Protein AF-A0A2J6PEF0-F1 (afdb_monomer_lite)

Secondary structure (DSSP, 8-state):
---EEE-SS-EEEHHHHHHHHHHHHHTT-HHHHHHHHHHHHHHHHHGGGS--TTS----HHHHHHHHTT---SSGGGHHHHHHHHTT--GGGGGSSSS-HHHHHHHHHHHTT---GGGGG--S-B--STT-TTSBS--TTGGGGSPPGGGG--

pLDDT: mean 78.36, std 13.94, range [33.34, 95.25]

Sequence (153 aa):
MRLWLQFQDRPVDLAEVFEEFRAVYQSRNISHMELVFNMSAILRSLRLFEKDPHVTAITLQKVVRALQYRGVSVASDEPICLVNLFDMDAKILNEQDGSPMSRFWRALCGIRLVPRTILFFKGPKLEDDGFRWAPATLLGAGHLLPDYQSRRS

Radius of gyration: 18.09 Å; chains: 1; bounding box: 44×34×49 Å

Structure (mmCIF, N/CA/C/O backbone):
data_AF-A0A2J6PEF0-F1
#
_entry.id   AF-A0A2J6PEF0-F1
#
loop_
_atom_site.group_PDB
_atom_site.id
_atom_site.type_symbol
_atom_site.label_atom_id
_atom_site.label_alt_id
_atom_site.label_comp_id
_atom_site.label_asym_id
_atom_site.label_entity_id
_atom_site.label_seq_id
_atom_site.pdbx_PDB_ins_code
_atom_site.Cartn_x
_atom_site.Cartn_y
_atom_site.Cartn_z
_atom_site.occupancy
_atom_site.B_iso_or_equiv
_atom_site.auth_seq_id
_atom_site.auth_comp_id
_atom_site.auth_asym_id
_atom_site.auth_atom_id
_atom_site.pdbx_PDB_model_num
ATOM 1 N N . MET A 1 1 ? -3.368 -1.974 -23.053 1.00 55.47 1 MET A N 1
ATOM 2 C CA . MET A 1 1 ? -3.284 -0.495 -23.009 1.00 55.47 1 MET A CA 1
ATOM 3 C C . MET A 1 1 ? -1.904 -0.080 -23.518 1.00 55.47 1 MET A C 1
ATOM 5 O O . MET A 1 1 ? -0.935 -0.710 -23.119 1.00 55.47 1 MET A O 1
ATOM 9 N N . ARG A 1 2 ? -1.779 0.911 -24.418 1.00 69.00 2 ARG A N 1
ATOM 10 C CA . ARG A 1 2 ? -0.458 1.434 -24.837 1.00 69.00 2 ARG A CA 1
ATOM 11 C C . ARG A 1 2 ? -0.031 2.555 -23.893 1.00 69.00 2 ARG A C 1
ATOM 13 O O . ARG A 1 2 ? -0.813 3.476 -23.671 1.00 69.00 2 ARG A O 1
ATOM 20 N N . LEU A 1 3 ? 1.171 2.455 -23.330 1.00 73.06 3 LEU A N 1
ATOM 21 C CA . LEU A 1 3 ? 1.727 3.437 -22.398 1.00 73.06 3 LEU A CA 1
ATOM 22 C C . LEU A 1 3 ? 2.928 4.107 -23.064 1.00 73.06 3 LEU A C 1
ATOM 24 O O . LEU A 1 3 ? 3.892 3.429 -23.403 1.00 73.06 3 LEU A O 1
ATOM 28 N N . TRP A 1 4 ? 2.857 5.423 -23.239 1.00 82.38 4 TRP A N 1
ATOM 29 C CA . TRP A 1 4 ? 3.890 6.214 -23.903 1.00 82.38 4 TRP A CA 1
ATOM 30 C C . TRP A 1 4 ? 4.669 7.033 -22.876 1.00 82.38 4 TRP A C 1
ATOM 32 O O . TRP A 1 4 ? 4.072 7.655 -21.997 1.00 82.38 4 TRP A O 1
ATOM 42 N N . LEU A 1 5 ? 5.995 7.040 -22.993 1.00 80.44 5 LEU A N 1
ATOM 43 C CA . LEU A 1 5 ? 6.881 7.910 -22.226 1.00 80.44 5 LEU A CA 1
ATOM 44 C C . LEU A 1 5 ? 7.359 9.050 -23.124 1.00 80.44 5 LEU A C 1
ATOM 46 O O . LEU A 1 5 ? 7.918 8.800 -24.189 1.00 80.44 5 LEU A O 1
ATOM 50 N N . GLN A 1 6 ? 7.138 10.294 -22.701 1.00 87.88 6 GLN A N 1
ATOM 51 C CA . GLN A 1 6 ? 7.593 11.466 -23.443 1.00 87.88 6 GLN A CA 1
ATOM 52 C C . GLN A 1 6 ? 9.039 11.801 -23.068 1.00 87.88 6 GLN A C 1
ATOM 54 O O . GLN A 1 6 ? 9.306 12.211 -21.938 1.00 87.88 6 GLN A O 1
ATOM 59 N N . PHE A 1 7 ? 9.948 11.677 -24.032 1.00 85.69 7 PHE A N 1
ATOM 60 C CA . PHE A 1 7 ? 11.308 12.208 -23.945 1.00 85.69 7 PHE A CA 1
ATOM 61 C C . PHE A 1 7 ? 11.419 13.522 -24.739 1.00 85.69 7 PHE A C 1
ATOM 63 O O . PHE A 1 7 ? 10.474 13.924 -25.425 1.00 85.69 7 PHE A O 1
ATOM 70 N N . GLN A 1 8 ? 12.542 14.236 -24.608 1.00 83.62 8 GLN A N 1
ATOM 71 C CA . GLN A 1 8 ? 12.755 15.505 -25.328 1.00 83.62 8 GLN A CA 1
ATOM 72 C C . GLN A 1 8 ? 12.779 15.322 -26.852 1.00 83.62 8 GLN A C 1
ATOM 74 O O . GLN A 1 8 ? 12.386 16.224 -27.582 1.00 83.62 8 GLN A O 1
ATOM 79 N N . ASP A 1 9 ? 13.238 14.165 -27.318 1.00 91.81 9 ASP A N 1
ATOM 80 C CA . ASP A 1 9 ? 13.400 13.807 -28.722 1.00 91.81 9 ASP A CA 1
ATOM 81 C C . ASP A 1 9 ? 12.144 13.148 -29.305 1.00 91.81 9 ASP A C 1
ATOM 83 O O . ASP A 1 9 ? 11.677 13.555 -30.370 1.00 91.81 9 ASP A O 1
ATOM 87 N N . ARG A 1 10 ? 11.568 12.149 -28.620 1.00 89.12 10 ARG A N 1
ATOM 88 C CA . ARG A 1 10 ? 10.357 11.466 -29.094 1.00 89.12 10 ARG A CA 1
ATOM 89 C C . ARG A 1 10 ? 9.515 10.845 -27.974 1.00 89.12 10 ARG A C 1
ATOM 91 O O . ARG A 1 10 ? 10.045 10.464 -26.930 1.00 89.12 10 ARG A O 1
ATOM 98 N N . PRO A 1 11 ? 8.198 10.677 -28.188 1.00 88.38 11 PRO A N 1
ATOM 99 C CA . PRO A 1 11 ? 7.424 9.724 -27.410 1.00 88.38 11 PRO A CA 1
ATOM 100 C C . PRO A 1 11 ? 7.880 8.300 -27.749 1.00 88.38 11 PRO A C 1
ATOM 102 O O . PRO A 1 11 ? 8.017 7.937 -28.918 1.00 88.38 11 PRO A O 1
ATOM 105 N N . VAL A 1 12 ? 8.098 7.490 -26.720 1.00 86.62 12 VAL A N 1
ATOM 106 C CA . VAL A 1 12 ? 8.520 6.092 -26.843 1.00 86.62 12 VAL A CA 1
ATOM 107 C C . VAL A 1 12 ? 7.428 5.193 -26.272 1.00 86.62 12 VAL A C 1
ATOM 109 O O . VAL A 1 12 ? 6.968 5.420 -25.148 1.00 86.62 12 VAL A O 1
ATOM 112 N N . ASP A 1 13 ? 7.001 4.177 -27.031 1.00 84.94 13 ASP A N 1
ATOM 113 C CA . ASP A 1 13 ? 6.082 3.159 -26.513 1.00 84.94 13 ASP A CA 1
ATOM 114 C C . ASP A 1 13 ? 6.847 2.263 -25.538 1.00 84.94 13 ASP A C 1
ATOM 116 O O . ASP A 1 13 ? 7.883 1.678 -25.853 1.00 84.94 13 ASP A O 1
ATOM 120 N N . LEU A 1 14 ? 6.316 2.117 -24.333 1.00 75.62 14 LEU A N 1
ATOM 121 C CA . LEU A 1 14 ? 6.913 1.278 -23.308 1.00 75.62 14 LEU A CA 1
ATOM 122 C C . LEU A 1 14 ? 6.986 -0.202 -23.714 1.00 75.62 14 LEU A C 1
ATOM 124 O O . LEU A 1 14 ? 7.799 -0.949 -23.172 1.00 75.62 14 LEU A O 1
ATOM 128 N N . ALA A 1 15 ? 6.126 -0.644 -24.637 1.00 75.81 15 ALA A N 1
ATOM 129 C CA . ALA A 1 15 ? 6.197 -1.983 -25.211 1.00 75.81 15 ALA A CA 1
ATOM 130 C C . ALA A 1 15 ? 7.425 -2.172 -26.122 1.00 75.81 15 ALA A C 1
ATOM 132 O O . ALA A 1 15 ? 8.034 -3.237 -26.071 1.00 75.81 15 ALA A O 1
ATOM 133 N N . GLU A 1 16 ? 7.820 -1.147 -26.887 1.00 78.25 16 GLU A N 1
ATOM 134 C CA . GLU A 1 16 ? 9.019 -1.155 -27.749 1.00 78.25 16 GLU A CA 1
ATOM 135 C C . GLU A 1 16 ? 10.278 -1.325 -26.895 1.00 78.25 16 GLU A C 1
ATOM 137 O O . GLU A 1 16 ? 11.074 -2.237 -27.115 1.00 78.25 16 GLU A O 1
ATOM 142 N N . VAL A 1 17 ? 10.363 -0.541 -25.817 1.00 75.06 17 VAL A N 1
ATOM 143 C CA . VAL A 1 17 ? 11.428 -0.650 -24.812 1.00 75.06 17 VAL A CA 1
ATOM 144 C C . VAL A 1 17 ? 11.501 -2.077 -24.258 1.00 75.06 17 VAL A C 1
ATOM 146 O O . VAL A 1 17 ? 12.582 -2.640 -24.127 1.00 75.06 17 VAL A O 1
ATOM 149 N N . PHE A 1 18 ? 10.366 -2.714 -23.960 1.00 70.12 18 PHE A N 1
ATOM 150 C CA . PHE A 1 18 ? 10.362 -4.055 -23.370 1.00 70.12 18 PHE A CA 1
ATOM 151 C C . PHE A 1 18 ? 10.946 -5.141 -24.285 1.00 70.12 18 PHE A C 1
ATOM 153 O O . PHE A 1 18 ? 11.647 -6.030 -23.795 1.00 70.12 18 PHE A O 1
ATOM 160 N N . GLU A 1 19 ? 10.688 -5.081 -25.592 1.00 73.56 19 GLU A N 1
ATOM 161 C CA . GLU A 1 19 ? 11.259 -6.053 -26.531 1.00 73.56 19 GLU A CA 1
ATOM 162 C C . GLU A 1 19 ? 12.779 -5.893 -26.663 1.00 73.56 19 GLU A C 1
ATOM 164 O O . GLU A 1 19 ? 13.508 -6.889 -26.655 1.00 73.56 19 GLU A O 1
ATOM 169 N N . GLU A 1 20 ? 13.281 -4.657 -26.641 1.00 72.69 20 GLU A N 1
ATOM 170 C CA . GLU A 1 20 ? 14.723 -4.391 -26.589 1.00 72.69 20 GLU A CA 1
ATOM 171 C C . GLU A 1 20 ? 15.345 -4.884 -25.271 1.00 72.69 20 GLU A C 1
ATOM 173 O O . GLU A 1 20 ? 16.379 -5.559 -25.264 1.00 72.69 20 GLU A O 1
ATOM 178 N N . PHE A 1 21 ? 14.676 -4.646 -24.138 1.00 69.00 21 PHE A N 1
ATOM 179 C CA . PHE A 1 21 ? 15.111 -5.135 -22.825 1.00 69.00 21 PHE A CA 1
ATOM 180 C C . PHE A 1 21 ? 15.146 -6.671 -22.748 1.00 69.00 21 PHE A C 1
ATOM 182 O O . PHE A 1 21 ? 16.047 -7.237 -22.118 1.00 69.00 21 PHE A O 1
ATOM 189 N N . ARG A 1 22 ? 14.204 -7.370 -23.397 1.00 65.56 22 ARG A N 1
ATOM 190 C CA . ARG A 1 22 ? 14.191 -8.840 -23.469 1.00 65.56 22 ARG A CA 1
ATOM 191 C C . ARG A 1 22 ? 15.411 -9.371 -24.227 1.00 65.56 22 ARG A C 1
ATOM 193 O O . ARG A 1 22 ? 16.008 -10.350 -23.776 1.00 65.56 22 ARG A O 1
ATOM 200 N N . ALA A 1 23 ? 15.811 -8.721 -25.320 1.00 68.94 23 ALA A N 1
ATOM 201 C CA . ALA A 1 23 ? 17.014 -9.087 -26.068 1.00 68.94 23 ALA A CA 1
ATOM 202 C C . ALA A 1 23 ? 18.292 -8.898 -25.225 1.00 68.94 23 ALA A C 1
ATOM 204 O O . ALA A 1 23 ? 19.160 -9.774 -25.195 1.00 68.94 23 ALA A O 1
ATOM 205 N N . VAL A 1 24 ? 18.372 -7.812 -24.445 1.00 66.44 24 VAL A N 1
ATOM 206 C CA . VAL A 1 24 ? 19.487 -7.571 -23.509 1.00 66.44 24 VAL A CA 1
ATOM 207 C C . VAL A 1 24 ? 19.527 -8.623 -22.397 1.00 66.44 24 VAL A C 1
ATOM 209 O O . VAL A 1 24 ? 20.604 -9.133 -22.087 1.00 66.44 24 VAL A O 1
ATOM 212 N N . TYR A 1 25 ? 18.378 -9.023 -21.842 1.00 61.78 25 TYR A N 1
ATOM 213 C CA . TYR A 1 25 ? 18.304 -10.096 -20.839 1.00 61.78 25 TYR A CA 1
ATOM 214 C C . TYR A 1 25 ? 18.835 -11.433 -21.383 1.00 61.78 25 TYR A C 1
ATOM 216 O O . TYR A 1 25 ? 19.533 -12.172 -20.689 1.00 61.78 25 TYR A O 1
ATOM 224 N N . GLN A 1 26 ? 18.560 -11.741 -22.651 1.00 66.69 26 GLN A N 1
ATOM 225 C CA . GLN A 1 26 ? 19.051 -12.960 -23.298 1.00 66.69 26 GLN A CA 1
ATOM 226 C C . GLN A 1 26 ? 20.567 -12.936 -23.557 1.00 66.69 26 GLN A C 1
ATOM 228 O O . GLN A 1 26 ? 21.184 -13.999 -23.606 1.00 66.69 26 GLN A O 1
ATOM 233 N N . SER A 1 27 ? 21.189 -11.753 -23.632 1.00 69.25 27 SER A N 1
ATOM 234 C CA . SER A 1 27 ? 22.634 -11.600 -23.879 1.00 69.25 27 SER A CA 1
ATOM 235 C C . SER A 1 27 ? 23.544 -12.053 -22.722 1.00 69.25 27 SER A C 1
ATOM 237 O O . SER A 1 27 ? 24.758 -12.116 -22.896 1.00 69.25 27 SER A O 1
ATOM 239 N N . ARG A 1 28 ? 22.983 -12.385 -21.542 1.00 60.47 28 ARG A N 1
ATOM 240 C CA . ARG A 1 28 ? 23.707 -12.829 -20.325 1.00 60.47 28 ARG A CA 1
ATOM 241 C C . ARG A 1 28 ? 24.793 -11.870 -19.811 1.00 60.47 28 ARG A C 1
ATOM 243 O O . ARG A 1 28 ? 25.592 -12.254 -18.960 1.00 60.47 28 ARG A O 1
ATOM 250 N N . ASN A 1 29 ? 24.806 -10.618 -20.262 1.00 66.19 29 ASN A N 1
ATOM 251 C CA . ASN A 1 29 ? 25.732 -9.617 -19.750 1.00 66.19 29 ASN A CA 1
ATOM 252 C C . ASN A 1 29 ? 25.297 -9.156 -18.345 1.00 66.19 29 ASN A C 1
ATOM 254 O O . ASN A 1 29 ? 24.286 -8.469 -18.182 1.00 66.19 29 ASN A O 1
ATOM 258 N N . ILE A 1 30 ? 26.061 -9.566 -17.328 1.00 57.75 30 ILE A N 1
ATOM 259 C CA . ILE A 1 30 ? 25.746 -9.392 -15.899 1.00 57.75 30 ILE A CA 1
ATOM 260 C C . ILE A 1 30 ? 25.570 -7.911 -15.534 1.00 57.75 30 ILE A C 1
ATOM 262 O O . ILE A 1 30 ? 24.673 -7.583 -14.761 1.00 57.75 30 ILE A O 1
ATOM 266 N N . SER A 1 31 ? 26.334 -7.008 -16.156 1.00 64.19 31 SER A N 1
ATOM 267 C CA . SER A 1 31 ? 26.291 -5.566 -15.878 1.00 64.19 31 SER A CA 1
ATOM 268 C C . SER A 1 31 ? 24.939 -4.919 -16.201 1.00 64.19 31 SER A C 1
ATOM 270 O O . SER A 1 31 ? 24.571 -3.917 -15.598 1.00 64.19 31 SER A O 1
ATOM 272 N N . HIS A 1 32 ? 24.172 -5.491 -17.134 1.00 64.19 32 HIS A N 1
ATOM 273 C CA . HIS A 1 32 ? 22.850 -4.977 -17.505 1.00 64.19 32 HIS A CA 1
ATOM 274 C C . HIS A 1 32 ? 21.710 -5.671 -16.752 1.00 64.19 32 HIS A C 1
ATOM 276 O O . HIS A 1 32 ? 20.592 -5.157 -16.731 1.00 64.19 32 HIS A O 1
ATOM 282 N N . MET A 1 33 ? 21.973 -6.813 -16.108 1.00 64.25 33 MET A N 1
ATOM 283 C CA . MET A 1 33 ? 20.938 -7.627 -15.466 1.00 64.25 33 MET A CA 1
ATOM 284 C C . MET A 1 33 ? 20.263 -6.917 -14.294 1.00 64.25 33 MET A C 1
ATOM 286 O O . MET A 1 33 ? 19.044 -7.007 -14.163 1.00 64.25 33 MET A O 1
ATOM 290 N N . GLU A 1 34 ? 21.010 -6.177 -13.472 1.00 66.50 34 GLU A N 1
ATOM 291 C CA . GLU A 1 34 ? 20.433 -5.425 -12.348 1.00 66.50 34 GLU A CA 1
ATOM 292 C C . GLU A 1 34 ? 19.499 -4.308 -12.821 1.00 66.50 34 GLU A C 1
ATOM 294 O O . GLU A 1 34 ? 18.396 -4.137 -12.294 1.00 66.50 34 GLU A O 1
ATOM 299 N N . LEU A 1 35 ? 19.912 -3.568 -13.852 1.00 69.81 35 LEU A N 1
ATOM 300 C CA . LEU A 1 35 ? 19.110 -2.490 -14.424 1.00 69.81 35 LEU A CA 1
ATOM 301 C C . LEU A 1 35 ? 17.851 -3.053 -15.090 1.00 69.81 35 LEU A C 1
ATOM 303 O O . LEU A 1 35 ? 16.747 -2.581 -14.817 1.00 69.81 35 LEU A O 1
ATOM 307 N N . VAL A 1 36 ? 17.995 -4.114 -15.889 1.00 69.56 36 VAL A N 1
ATOM 308 C CA . VAL A 1 36 ? 16.874 -4.829 -16.520 1.00 69.56 36 VAL A CA 1
ATOM 309 C C . VAL A 1 36 ? 15.902 -5.355 -15.466 1.00 69.56 36 VAL A C 1
ATOM 311 O O . VAL A 1 36 ? 14.687 -5.212 -15.620 1.00 69.56 36 VAL A O 1
ATOM 314 N N . PHE A 1 37 ? 16.410 -5.933 -14.378 1.00 69.12 37 PHE A N 1
ATOM 315 C CA . PHE A 1 37 ? 15.590 -6.463 -13.294 1.00 69.12 37 PHE A CA 1
ATOM 316 C C . PHE A 1 37 ? 14.786 -5.361 -12.591 1.00 69.12 37 PHE A C 1
ATOM 318 O O . PHE A 1 37 ? 13.567 -5.491 -12.430 1.00 69.12 37 PHE A O 1
ATOM 325 N N . ASN A 1 38 ? 15.441 -4.258 -12.219 1.00 69.94 38 ASN A N 1
ATOM 326 C CA . ASN A 1 38 ? 14.788 -3.126 -11.565 1.00 69.94 38 ASN A CA 1
ATOM 327 C C . ASN A 1 38 ? 13.740 -2.468 -12.466 1.00 69.94 38 ASN A C 1
ATOM 329 O O . ASN A 1 38 ? 12.603 -2.266 -12.030 1.00 69.94 38 ASN A O 1
ATOM 333 N N . MET A 1 39 ? 14.079 -2.229 -13.735 1.00 71.06 39 MET A N 1
ATOM 334 C CA . MET A 1 39 ? 13.147 -1.693 -14.728 1.00 71.06 39 MET A CA 1
ATOM 335 C C . MET A 1 39 ? 11.945 -2.617 -14.917 1.00 71.06 39 MET A C 1
ATOM 337 O O . MET A 1 39 ? 10.805 -2.175 -14.797 1.00 71.06 39 MET A O 1
ATOM 341 N N . SER A 1 40 ? 12.170 -3.920 -15.100 1.00 69.69 40 SER A N 1
ATOM 342 C CA . SER A 1 40 ? 11.090 -4.906 -15.252 1.00 69.69 40 SER A CA 1
ATOM 343 C C . SER A 1 40 ? 10.131 -4.908 -14.063 1.00 69.69 40 SER A C 1
ATOM 345 O O . SER A 1 40 ? 8.918 -5.051 -14.226 1.00 69.69 40 SER A O 1
ATOM 347 N N . ALA A 1 41 ? 10.657 -4.751 -12.851 1.00 68.31 41 ALA A N 1
ATOM 348 C CA . ALA A 1 41 ? 9.846 -4.760 -11.649 1.00 68.31 41 ALA A CA 1
ATOM 349 C C . ALA A 1 41 ? 9.042 -3.463 -11.444 1.00 68.31 41 ALA A C 1
ATOM 351 O O . ALA A 1 41 ? 7.897 -3.544 -10.996 1.00 68.31 41 ALA A O 1
ATOM 352 N N . ILE A 1 42 ? 9.593 -2.299 -11.811 1.00 69.75 42 ILE A N 1
ATOM 353 C CA . ILE A 1 42 ? 8.863 -1.017 -11.836 1.00 69.75 42 ILE A CA 1
ATOM 354 C C . ILE A 1 42 ? 7.773 -1.052 -12.914 1.00 69.75 42 ILE A C 1
ATOM 356 O O . ILE A 1 42 ? 6.625 -0.711 -12.660 1.00 69.75 42 ILE A O 1
ATOM 360 N N . LEU A 1 43 ? 8.085 -1.543 -14.111 1.00 68.94 43 LEU A N 1
ATOM 361 C CA . LEU A 1 43 ? 7.100 -1.681 -15.186 1.00 68.94 43 LEU A CA 1
ATOM 362 C C . LEU A 1 43 ? 5.945 -2.598 -14.779 1.00 68.94 43 LEU A C 1
ATOM 364 O O . LEU A 1 43 ? 4.777 -2.269 -14.985 1.00 68.94 43 LEU A O 1
ATOM 368 N N . ARG A 1 44 ? 6.259 -3.734 -14.145 1.00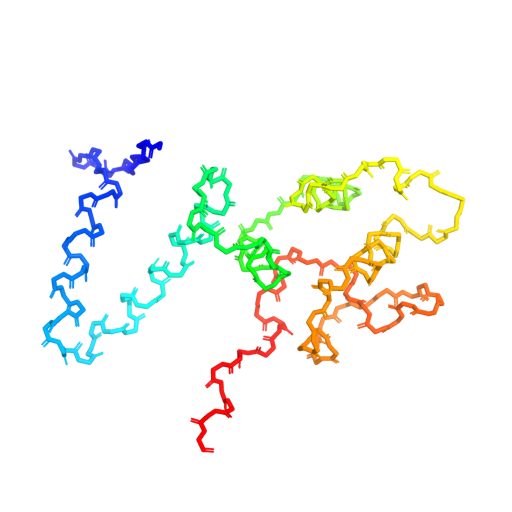 66.25 44 ARG A N 1
ATOM 369 C CA . ARG A 1 44 ? 5.241 -4.646 -13.621 1.00 66.25 44 ARG A CA 1
ATOM 370 C C . ARG A 1 44 ? 4.406 -3.997 -12.517 1.00 66.25 44 ARG A C 1
ATOM 372 O O . ARG A 1 44 ? 3.218 -4.290 -12.453 1.00 66.25 44 ARG A O 1
ATOM 379 N N . SER A 1 45 ? 4.985 -3.132 -11.676 1.00 65.25 45 SER A N 1
ATOM 380 C CA . SER A 1 45 ? 4.219 -2.402 -10.656 1.00 65.25 45 SER A CA 1
ATOM 381 C C . SER A 1 45 ? 3.282 -1.352 -11.272 1.00 65.25 45 SER A C 1
ATOM 383 O O . SER A 1 45 ? 2.161 -1.181 -10.800 1.00 65.25 45 SER A O 1
ATOM 385 N N . LEU A 1 46 ? 3.681 -0.711 -12.375 1.00 65.69 46 LEU A N 1
ATOM 386 C CA . LEU A 1 46 ? 2.826 0.219 -13.125 1.00 65.69 46 LEU A CA 1
ATOM 387 C C . LEU A 1 46 ? 1.665 -0.490 -13.837 1.00 65.69 46 LEU A C 1
ATOM 389 O O . LEU A 1 46 ? 0.573 0.067 -13.933 1.00 65.69 46 LEU A O 1
ATOM 393 N N . ARG A 1 47 ? 1.876 -1.731 -14.293 1.00 66.75 47 ARG A N 1
ATOM 394 C CA . ARG A 1 47 ? 0.854 -2.552 -14.966 1.00 66.75 47 ARG A CA 1
ATOM 395 C C . ARG A 1 47 ? -0.029 -3.374 -14.022 1.00 66.75 47 ARG A C 1
ATOM 397 O O . ARG A 1 47 ? -0.843 -4.153 -14.501 1.00 66.75 47 ARG A O 1
ATOM 404 N N . LEU A 1 48 ? 0.071 -3.195 -12.700 1.00 62.03 48 LEU A N 1
ATOM 405 C CA . LEU A 1 48 ? -0.772 -3.916 -11.726 1.00 62.03 48 LEU A CA 1
ATOM 406 C C . LEU A 1 48 ? -2.278 -3.720 -11.934 1.00 62.03 48 LEU A C 1
ATOM 408 O O . LEU A 1 48 ? -3.061 -4.525 -11.443 1.00 62.03 48 LEU A O 1
ATOM 412 N N . PHE A 1 49 ? -2.664 -2.665 -12.650 1.00 59.62 49 PHE A N 1
ATOM 413 C CA . PHE A 1 49 ? -4.054 -2.292 -12.917 1.00 59.62 49 PHE A CA 1
ATOM 414 C C . PHE A 1 49 ? -4.516 -2.653 -14.328 1.00 59.62 49 PHE A C 1
ATOM 416 O O . PHE A 1 49 ? -5.662 -2.386 -14.690 1.00 59.62 49 PHE A O 1
ATOM 423 N N . GLU A 1 50 ? -3.641 -3.237 -15.149 1.00 60.25 50 GLU A N 1
ATOM 424 C CA . GLU A 1 50 ? -4.058 -3.782 -16.431 1.00 60.25 50 GLU A CA 1
ATOM 425 C C . GLU A 1 50 ? -4.815 -5.086 -16.153 1.00 60.25 50 GLU A C 1
ATOM 427 O O . GLU A 1 50 ? -4.282 -5.987 -15.505 1.00 60.25 50 GLU A O 1
ATOM 432 N N . LYS A 1 51 ? -6.078 -5.169 -16.598 1.00 53.38 51 LYS A N 1
ATOM 433 C CA . LYS A 1 51 ? -6.919 -6.379 -16.536 1.00 53.38 51 LYS A CA 1
ATOM 434 C C . LYS A 1 51 ? -6.373 -7.454 -17.483 1.00 53.38 51 LYS A C 1
ATOM 436 O O . LYS A 1 51 ? -7.024 -7.827 -18.454 1.00 53.38 51 LYS A O 1
ATOM 441 N N . ASP A 1 52 ? -5.153 -7.902 -17.242 1.00 50.72 52 ASP A N 1
ATOM 442 C CA . ASP A 1 52 ? -4.552 -9.015 -17.950 1.00 50.72 52 ASP A CA 1
ATOM 443 C C . ASP A 1 52 ? -4.876 -10.302 -17.168 1.00 50.72 52 ASP A C 1
ATOM 445 O O . ASP A 1 52 ? -4.460 -10.436 -16.013 1.00 50.72 52 ASP A O 1
ATOM 449 N N . PRO A 1 53 ? -5.623 -11.255 -17.754 1.00 51.53 53 PRO A N 1
ATOM 450 C CA . PRO A 1 53 ? -5.956 -12.527 -17.111 1.00 51.53 53 PRO A CA 1
ATOM 451 C C . PRO A 1 53 ? -4.723 -13.387 -16.773 1.00 51.53 53 PRO A C 1
ATOM 453 O O . PRO A 1 53 ? -4.841 -14.349 -16.014 1.00 51.53 53 PRO A O 1
ATOM 456 N N . HIS A 1 54 ? -3.537 -13.047 -17.292 1.00 45.59 54 HIS A N 1
ATOM 457 C CA . HIS A 1 54 ? -2.263 -13.683 -16.951 1.00 45.59 54 HIS A CA 1
ATOM 458 C C . HIS A 1 54 ? -1.498 -12.970 -15.821 1.00 45.59 54 HIS A C 1
ATOM 460 O O . HIS A 1 54 ? -0.490 -13.495 -15.329 1.00 45.59 54 HIS A O 1
ATOM 466 N N . VAL A 1 55 ? -1.953 -11.796 -15.363 1.00 53.28 55 VAL A N 1
ATOM 467 C CA . VAL A 1 55 ? -1.368 -11.118 -14.202 1.00 53.28 55 VAL A CA 1
ATOM 468 C C . VAL A 1 55 ? -1.850 -11.811 -12.930 1.00 53.28 55 VAL A C 1
ATOM 470 O O . VAL A 1 55 ? -3.015 -11.779 -12.553 1.00 53.28 55 VAL A O 1
ATOM 473 N N . THR A 1 56 ? -0.898 -12.453 -12.248 1.00 55.75 56 THR A N 1
ATOM 474 C CA . THR A 1 56 ? -1.059 -13.011 -10.896 1.00 55.75 56 THR A CA 1
ATOM 475 C C . THR A 1 56 ? -1.790 -12.036 -9.975 1.00 55.75 56 THR A C 1
ATOM 477 O O . THR A 1 56 ? -1.475 -10.844 -10.001 1.00 55.75 56 THR A O 1
ATOM 480 N N . ALA A 1 57 ? -2.665 -12.565 -9.110 1.00 66.12 57 ALA A N 1
ATOM 481 C CA . ALA A 1 57 ? -3.406 -11.820 -8.089 1.00 66.12 57 ALA A CA 1
ATOM 482 C C . ALA A 1 57 ? -2.582 -10.675 -7.464 1.00 66.12 57 ALA A C 1
ATOM 484 O O . ALA A 1 57 ? -1.368 -10.810 -7.228 1.00 66.12 57 ALA A O 1
ATOM 485 N N . ILE A 1 58 ? -3.234 -9.534 -7.223 1.00 73.19 58 ILE A N 1
ATOM 486 C CA . ILE A 1 58 ? -2.634 -8.408 -6.504 1.00 73.19 58 ILE A CA 1
ATOM 487 C C . ILE A 1 58 ? -2.147 -8.911 -5.140 1.00 73.19 58 ILE A C 1
ATOM 489 O O . ILE A 1 58 ? -2.875 -9.558 -4.394 1.00 73.19 58 ILE A O 1
ATOM 493 N N . THR A 1 59 ? -0.877 -8.645 -4.832 1.00 80.94 59 THR A N 1
ATOM 494 C CA . THR A 1 59 ? -0.269 -8.999 -3.546 1.00 80.94 59 THR A CA 1
ATOM 495 C C . THR A 1 59 ? 0.136 -7.737 -2.808 1.00 80.94 59 THR A C 1
ATOM 497 O O . THR A 1 59 ? 0.478 -6.728 -3.427 1.00 80.94 59 THR A O 1
ATOM 500 N N . LEU A 1 60 ? 0.197 -7.810 -1.478 1.00 84.25 60 LEU A N 1
ATOM 501 C CA . LEU A 1 60 ? 0.675 -6.694 -0.665 1.00 84.25 60 LEU A CA 1
ATOM 502 C C . LEU A 1 60 ? 2.061 -6.205 -1.087 1.00 84.25 60 LEU A C 1
ATOM 504 O O . LEU A 1 60 ? 2.279 -5.007 -1.180 1.00 84.25 60 LEU A O 1
ATOM 508 N N . GLN A 1 61 ? 2.981 -7.107 -1.421 1.00 79.88 61 GLN A N 1
ATOM 509 C CA . GLN A 1 61 ? 4.324 -6.725 -1.873 1.00 79.88 61 GLN A CA 1
ATOM 510 C C . GLN A 1 61 ? 4.293 -5.899 -3.167 1.00 79.88 61 GLN A C 1
ATOM 512 O O . GLN A 1 61 ? 5.025 -4.918 -3.291 1.00 79.88 61 GLN A O 1
ATOM 517 N N . LYS A 1 62 ? 3.433 -6.276 -4.124 1.00 77.44 62 LYS A N 1
ATOM 518 C CA . LYS A 1 62 ? 3.236 -5.525 -5.370 1.00 77.44 62 LYS A CA 1
ATOM 519 C C . LYS A 1 62 ? 2.687 -4.126 -5.084 1.00 77.44 62 LYS A C 1
ATOM 521 O O . LYS A 1 62 ? 3.209 -3.159 -5.631 1.00 77.44 62 LYS A O 1
ATOM 526 N N . VAL A 1 63 ? 1.694 -4.026 -4.197 1.00 82.00 63 VAL A N 1
ATOM 527 C CA . VAL A 1 63 ? 1.097 -2.747 -3.785 1.00 82.00 63 VAL A CA 1
ATOM 528 C C . VAL A 1 63 ? 2.124 -1.864 -3.081 1.00 82.00 63 VAL A C 1
ATOM 530 O O . VAL A 1 63 ? 2.335 -0.739 -3.513 1.00 82.00 63 VAL A O 1
ATOM 533 N N . VAL A 1 64 ? 2.844 -2.376 -2.080 1.00 83.06 64 VAL A N 1
ATOM 534 C CA . VAL A 1 64 ? 3.881 -1.612 -1.366 1.00 83.06 64 VAL A CA 1
ATOM 535 C C . VAL A 1 64 ? 4.950 -1.086 -2.324 1.00 83.06 64 VAL A C 1
ATOM 537 O O . VAL A 1 64 ? 5.340 0.076 -2.238 1.00 83.06 64 VAL A O 1
ATOM 540 N N . ARG A 1 65 ? 5.389 -1.902 -3.290 1.00 77.44 65 ARG A N 1
ATOM 541 C CA . ARG A 1 65 ? 6.355 -1.461 -4.305 1.00 77.44 65 ARG A CA 1
ATOM 542 C C . ARG A 1 65 ? 5.772 -0.401 -5.243 1.00 77.44 65 ARG A C 1
ATOM 544 O O . ARG A 1 65 ? 6.476 0.532 -5.610 1.00 77.44 65 ARG A O 1
ATOM 551 N N . ALA A 1 66 ? 4.500 -0.515 -5.620 1.00 77.19 66 ALA A N 1
ATOM 552 C CA . ALA A 1 66 ? 3.818 0.502 -6.422 1.00 77.19 66 ALA A CA 1
ATOM 553 C C . ALA A 1 66 ? 3.622 1.825 -5.659 1.00 77.19 66 ALA A C 1
ATOM 555 O O . ALA A 1 66 ? 3.628 2.894 -6.269 1.00 77.19 66 ALA A O 1
ATOM 556 N N . LEU A 1 67 ? 3.476 1.757 -4.333 1.00 79.75 67 LEU A N 1
ATOM 557 C CA . LEU A 1 67 ? 3.326 2.908 -3.444 1.00 79.75 67 LEU A CA 1
ATOM 558 C C . LEU A 1 67 ? 4.662 3.505 -2.973 1.00 79.75 67 LEU A C 1
ATOM 560 O O . LEU A 1 67 ? 4.667 4.571 -2.364 1.00 79.75 67 LEU A O 1
ATOM 564 N N . GLN A 1 68 ? 5.799 2.869 -3.272 1.00 78.44 68 GLN A N 1
ATOM 565 C CA . GLN A 1 68 ? 7.122 3.286 -2.789 1.00 78.44 68 GLN A CA 1
ATOM 566 C C . GLN A 1 68 ? 7.488 4.732 -3.160 1.00 78.44 68 GLN A C 1
ATOM 568 O O . GLN A 1 68 ? 8.197 5.391 -2.405 1.00 78.44 68 GLN A O 1
ATOM 573 N N . TYR A 1 69 ? 6.996 5.225 -4.297 1.00 77.25 69 TYR A N 1
ATOM 574 C CA . TYR A 1 69 ? 7.249 6.585 -4.785 1.00 77.25 69 TYR A CA 1
ATOM 575 C C . TYR A 1 69 ? 5.966 7.414 -4.906 1.00 77.25 69 TYR A C 1
ATOM 577 O O . TYR A 1 69 ? 5.940 8.420 -5.611 1.00 77.25 69 TYR A O 1
ATOM 585 N N . ARG A 1 70 ? 4.878 6.969 -4.265 1.00 75.00 70 ARG A N 1
ATOM 586 C CA . ARG A 1 70 ? 3.594 7.674 -4.259 1.00 75.00 70 ARG A CA 1
ATOM 587 C C . ARG A 1 70 ? 3.347 8.289 -2.888 1.00 75.00 70 ARG A C 1
ATOM 589 O O . ARG A 1 70 ? 3.713 7.717 -1.867 1.00 75.00 70 ARG A O 1
ATOM 596 N N . GLY A 1 71 ? 2.697 9.444 -2.894 1.00 77.44 71 GLY A N 1
ATOM 597 C CA . GLY A 1 71 ? 2.127 10.070 -1.710 1.00 77.44 71 GLY A CA 1
ATOM 598 C C . GLY A 1 71 ? 0.625 10.256 -1.885 1.00 77.44 71 GLY A C 1
ATOM 599 O O . GLY A 1 71 ? 0.097 10.117 -2.990 1.00 77.44 71 GLY A O 1
ATOM 600 N N . VAL A 1 72 ? -0.046 10.596 -0.791 1.00 77.88 72 VAL A N 1
ATOM 601 C CA . VAL A 1 72 ? -1.428 11.081 -0.793 1.00 77.88 72 VAL A CA 1
ATOM 602 C C . VAL A 1 72 ? -1.422 12.537 -0.353 1.00 77.88 72 VAL A C 1
ATOM 604 O O . VAL A 1 72 ? -0.656 12.917 0.532 1.0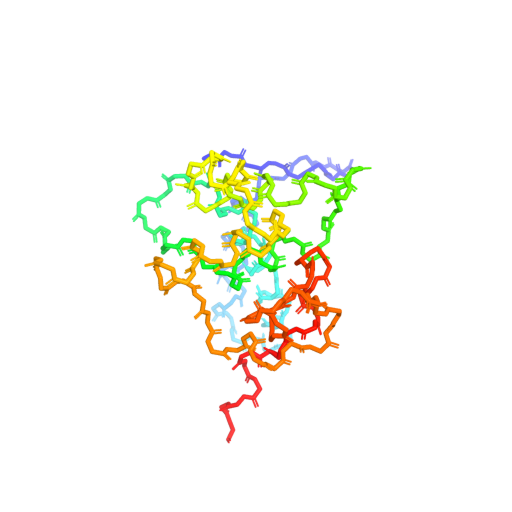0 77.88 72 VAL A O 1
ATOM 607 N N . SER A 1 73 ? -2.268 13.361 -0.966 1.00 78.69 73 SER A N 1
ATOM 608 C CA . SER A 1 73 ? -2.450 14.750 -0.527 1.00 78.69 73 SER A CA 1
ATOM 609 C C . SER A 1 73 ? -3.129 14.826 0.843 1.00 78.69 73 SER A C 1
ATOM 611 O O . SER A 1 73 ? -2.938 15.800 1.566 1.00 78.69 73 SER A O 1
ATOM 613 N N . VAL A 1 74 ? -3.890 13.788 1.209 1.00 84.94 74 VAL A N 1
ATOM 614 C CA . VAL A 1 74 ? -4.601 13.669 2.482 1.00 84.94 74 VAL A CA 1
ATOM 615 C C . VAL A 1 74 ? -4.306 12.299 3.092 1.00 84.94 74 VAL A C 1
ATOM 617 O O . VAL A 1 74 ? -4.630 11.270 2.507 1.00 84.94 74 VAL A O 1
ATOM 620 N N . ALA A 1 75 ? -3.689 12.269 4.277 1.00 82.62 75 ALA A N 1
ATOM 621 C CA . ALA A 1 75 ? -3.256 11.020 4.918 1.00 82.62 75 ALA A CA 1
ATOM 622 C C . ALA A 1 75 ? -4.415 10.045 5.208 1.00 82.62 75 ALA A C 1
ATOM 624 O O . ALA A 1 75 ? -4.238 8.832 5.123 1.00 82.62 75 ALA A O 1
ATOM 625 N N . SER A 1 76 ? -5.615 10.560 5.500 1.00 85.25 76 SER A N 1
ATOM 626 C CA . SER A 1 76 ? -6.810 9.742 5.753 1.00 85.25 76 SER A CA 1
ATOM 627 C C . SER A 1 76 ? -7.319 8.985 4.526 1.00 85.25 76 SER A C 1
ATOM 629 O O . SER A 1 76 ? -8.094 8.045 4.688 1.00 85.25 76 SER A O 1
ATOM 631 N N . ASP A 1 77 ? -6.888 9.363 3.320 1.00 89.12 77 ASP A N 1
ATOM 632 C CA . ASP A 1 77 ? -7.323 8.712 2.081 1.00 89.12 77 ASP A CA 1
ATOM 633 C C . ASP A 1 77 ? -6.543 7.428 1.799 1.00 89.12 77 ASP A C 1
ATOM 635 O O . ASP A 1 77 ? -6.976 6.611 0.989 1.00 89.12 77 ASP A O 1
ATOM 639 N N . GLU A 1 78 ? -5.410 7.201 2.472 1.00 91.88 78 GLU A N 1
ATOM 640 C CA . GLU A 1 78 ? -4.576 6.025 2.226 1.00 91.88 78 GLU A CA 1
ATOM 641 C C . GLU A 1 78 ? -5.356 4.699 2.370 1.00 91.88 78 GLU A C 1
ATOM 643 O O . GLU A 1 78 ? -5.337 3.911 1.420 1.00 91.88 78 GLU A O 1
ATOM 648 N N . PRO A 1 79 ? -6.099 4.437 3.467 1.00 92.75 79 PRO A N 1
ATOM 649 C CA . PRO A 1 79 ? -6.940 3.246 3.578 1.00 92.75 79 PRO A CA 1
ATOM 650 C C . PRO A 1 79 ? -7.977 3.135 2.453 1.00 92.75 79 PRO A C 1
ATOM 652 O O . PRO A 1 79 ? -8.196 2.039 1.945 1.00 92.75 79 PRO A O 1
ATOM 655 N N . ILE A 1 80 ? -8.574 4.254 2.020 1.00 91.00 80 ILE A N 1
ATOM 656 C CA . ILE A 1 80 ? -9.570 4.300 0.933 1.00 91.00 80 ILE A CA 1
ATOM 657 C C . ILE A 1 80 ? -8.924 3.908 -0.400 1.00 91.00 80 ILE A C 1
ATOM 659 O O . ILE A 1 80 ? -9.476 3.127 -1.176 1.00 91.00 80 ILE A O 1
ATOM 663 N N . CYS A 1 81 ? -7.725 4.415 -0.678 1.00 88.94 81 CYS A N 1
ATOM 664 C CA . CYS A 1 81 ? -6.964 3.996 -1.845 1.00 88.94 81 CYS A CA 1
ATOM 665 C C . CYS A 1 81 ? -6.627 2.504 -1.764 1.00 88.94 81 CYS A C 1
ATOM 667 O O . CYS A 1 81 ? -6.837 1.785 -2.736 1.00 88.94 81 CYS A O 1
ATOM 669 N N . LEU A 1 82 ? -6.154 2.018 -0.613 1.00 90.88 82 LEU A N 1
ATOM 670 C CA . LEU A 1 82 ? -5.768 0.620 -0.430 1.00 90.88 82 LEU A CA 1
ATOM 671 C C . LEU A 1 82 ? -6.936 -0.349 -0.649 1.00 90.88 82 LEU A C 1
ATOM 673 O O . LEU A 1 82 ? -6.766 -1.316 -1.385 1.00 90.88 82 LEU A O 1
ATOM 677 N N . VAL A 1 83 ? -8.122 -0.093 -0.091 1.00 90.75 83 VAL A N 1
ATOM 678 C CA . VAL A 1 83 ? -9.281 -0.982 -0.310 1.00 90.75 83 VAL A CA 1
ATOM 679 C C . VAL A 1 83 ? -9.658 -1.077 -1.786 1.00 90.75 83 VAL A C 1
ATOM 681 O O . VAL A 1 83 ? -9.873 -2.179 -2.280 1.00 90.75 83 VAL A O 1
ATOM 684 N N . ASN A 1 84 ? -9.601 0.037 -2.522 1.00 87.56 84 ASN A N 1
ATOM 685 C CA . ASN A 1 84 ? -9.828 0.041 -3.968 1.00 87.56 84 ASN A CA 1
ATOM 686 C C . ASN A 1 84 ? -8.737 -0.732 -4.729 1.00 87.56 84 ASN A C 1
ATOM 688 O O . ASN A 1 84 ? -9.037 -1.463 -5.668 1.00 87.56 84 ASN A O 1
ATOM 692 N N . LEU A 1 85 ? -7.469 -0.608 -4.320 1.00 85.25 85 LEU A N 1
ATOM 693 C CA . LEU A 1 85 ? -6.351 -1.334 -4.937 1.00 85.25 85 LEU A CA 1
ATOM 694 C C . LEU A 1 85 ? -6.475 -2.855 -4.779 1.00 85.25 85 LEU A C 1
ATOM 696 O O . LEU A 1 85 ? -5.977 -3.593 -5.625 1.00 85.25 85 LEU A O 1
ATOM 700 N N . PHE A 1 86 ? -7.110 -3.321 -3.706 1.00 85.44 86 PHE A N 1
ATOM 701 C CA . PHE A 1 86 ? -7.354 -4.739 -3.442 1.00 85.44 86 PHE A CA 1
ATOM 702 C C . PHE A 1 86 ? -8.761 -5.211 -3.837 1.00 85.44 86 PHE A C 1
ATOM 704 O O . PHE A 1 86 ? -9.105 -6.348 -3.521 1.00 85.44 86 PHE A O 1
ATOM 711 N N . ASP A 1 87 ? -9.549 -4.373 -4.519 1.00 85.75 87 ASP A N 1
ATOM 712 C CA . ASP A 1 87 ? -10.930 -4.671 -4.930 1.00 85.75 87 ASP A CA 1
ATOM 713 C C . ASP A 1 87 ? -11.839 -5.077 -3.745 1.00 85.75 87 ASP A C 1
ATOM 715 O O . ASP A 1 87 ? -12.648 -6.000 -3.825 1.00 85.75 87 ASP A O 1
ATOM 719 N N . MET A 1 88 ? -11.666 -4.407 -2.598 1.00 88.94 88 MET A N 1
ATOM 720 C CA . MET A 1 88 ? -12.486 -4.587 -1.394 1.00 88.94 88 MET A CA 1
ATOM 721 C C . MET A 1 88 ? -13.581 -3.515 -1.303 1.00 88.94 88 MET A C 1
ATOM 723 O O . MET A 1 88 ? -13.372 -2.370 -1.702 1.00 88.94 88 MET A O 1
ATOM 727 N N . ASP A 1 89 ? -14.730 -3.851 -0.705 1.00 89.94 89 ASP A N 1
ATOM 728 C CA . ASP A 1 89 ? -15.805 -2.879 -0.455 1.00 89.94 89 ASP A CA 1
ATOM 729 C C . ASP A 1 89 ? -15.344 -1.812 0.552 1.00 89.94 89 ASP A C 1
ATOM 731 O O . ASP A 1 89 ? -15.031 -2.121 1.701 1.00 89.94 89 ASP A O 1
ATOM 735 N N . ALA A 1 90 ? -15.349 -0.540 0.146 1.00 90.62 90 ALA A N 1
ATOM 736 C CA . ALA A 1 90 ? -14.948 0.583 0.992 1.00 90.62 90 ALA A CA 1
ATOM 737 C C . ALA A 1 90 ? -15.779 0.723 2.282 1.00 90.62 90 ALA A C 1
ATOM 739 O O . ALA A 1 90 ? -15.314 1.343 3.240 1.00 90.62 90 ALA A O 1
ATOM 740 N N . LYS A 1 91 ? -16.975 0.119 2.360 1.00 91.06 91 LYS A N 1
ATOM 741 C CA . LYS A 1 91 ? -17.804 0.115 3.578 1.00 91.06 91 LYS A CA 1
ATOM 742 C C . LYS A 1 91 ? -17.107 -0.494 4.793 1.00 91.06 91 LYS A C 1
ATOM 744 O O . LYS A 1 91 ? -17.441 -0.096 5.906 1.00 91.06 91 LYS A O 1
ATOM 749 N N . ILE A 1 92 ? -16.116 -1.373 4.606 1.00 90.94 92 ILE A N 1
ATOM 750 C CA . ILE A 1 92 ? -15.319 -1.928 5.718 1.00 90.94 92 ILE A CA 1
ATOM 751 C C . ILE A 1 92 ? -14.610 -0.835 6.528 1.00 90.94 92 ILE A C 1
ATOM 753 O O . ILE A 1 92 ? -14.308 -1.011 7.704 1.00 90.94 92 ILE A O 1
ATOM 757 N N . LEU A 1 93 ? -14.345 0.319 5.908 1.00 91.56 93 LEU A N 1
ATOM 758 C CA . LEU A 1 93 ? -13.687 1.443 6.563 1.00 91.56 93 LEU A CA 1
ATOM 759 C C . LEU A 1 93 ? -14.643 2.256 7.436 1.00 91.56 93 LEU A C 1
ATOM 761 O O . LEU A 1 93 ? -14.159 3.094 8.187 1.00 91.56 93 LEU A O 1
ATOM 765 N N . ASN A 1 94 ? -15.955 1.997 7.398 1.00 89.25 94 ASN A N 1
ATOM 766 C CA . ASN A 1 94 ? -16.985 2.737 8.140 1.00 89.25 94 ASN A CA 1
ATOM 767 C C . ASN A 1 94 ? -17.492 2.010 9.397 1.00 89.25 94 ASN A C 1
ATOM 769 O O . ASN A 1 94 ? -18.436 2.481 10.026 1.00 89.25 94 ASN A O 1
ATOM 773 N N . GLU A 1 95 ? -16.900 0.873 9.771 1.00 84.12 95 GLU A N 1
ATOM 774 C CA . GLU A 1 95 ? -17.250 0.152 11.005 1.00 84.12 95 GLU A CA 1
ATOM 775 C C . GLU A 1 95 ? -17.060 1.033 12.269 1.00 84.12 95 GLU A C 1
ATOM 777 O O . GLU A 1 95 ? -16.579 2.161 12.203 1.00 84.12 95 GLU A O 1
ATOM 782 N N . GLN A 1 96 ? -17.483 0.600 13.454 1.00 77.88 96 GLN A N 1
ATOM 783 C CA . GLN A 1 96 ? -17.287 1.409 14.676 1.00 77.88 96 GLN A CA 1
ATOM 784 C C . GLN A 1 96 ? -15.904 1.157 15.308 1.00 77.88 96 GLN A C 1
ATOM 786 O O . GLN A 1 96 ? -15.344 2.044 15.947 1.00 77.88 96 GLN A O 1
ATOM 791 N N . ASP A 1 97 ? -15.292 -0.002 15.044 1.00 84.56 97 ASP A N 1
ATOM 792 C CA . ASP A 1 97 ? -14.134 -0.476 15.804 1.00 84.56 97 ASP A CA 1
ATOM 793 C C . ASP A 1 97 ? -12.785 -0.210 15.114 1.00 84.56 97 ASP A C 1
ATOM 795 O O . ASP A 1 97 ? -12.539 -0.623 13.973 1.00 84.56 97 ASP A O 1
ATOM 799 N N . GLY A 1 98 ? -11.869 0.422 15.853 1.00 86.44 98 GLY A N 1
ATOM 800 C CA . GLY A 1 98 ? -10.487 0.691 15.434 1.00 86.44 98 GLY A CA 1
ATOM 801 C C . GLY A 1 98 ? -10.347 1.787 14.373 1.00 86.44 98 GLY A C 1
ATOM 802 O O . GLY A 1 98 ? -11.334 2.322 13.870 1.00 86.44 98 GLY A O 1
ATOM 803 N N . SER A 1 99 ? -9.109 2.131 14.028 1.00 93.12 99 SER A N 1
ATOM 804 C CA . SER A 1 99 ? -8.787 3.058 12.939 1.00 93.12 99 SER A CA 1
ATOM 805 C C . SER A 1 99 ? -9.133 2.495 11.542 1.00 93.12 99 SER A C 1
ATOM 807 O O . SER A 1 99 ? -9.153 1.278 11.338 1.00 93.12 99 SER A O 1
ATOM 809 N N . PRO A 1 100 ? -9.351 3.344 10.517 1.00 93.88 100 PRO A N 1
ATOM 810 C CA . PRO A 1 100 ? -9.565 2.875 9.143 1.00 93.88 100 PRO A CA 1
ATOM 811 C C . PRO A 1 100 ? -8.436 1.969 8.621 1.00 93.88 100 PRO A C 1
ATOM 813 O O . PRO A 1 100 ? -8.689 0.999 7.908 1.00 93.88 100 PRO A O 1
ATOM 816 N N . MET A 1 101 ? -7.187 2.230 9.022 1.00 94.75 101 MET A N 1
ATOM 817 C CA . MET A 1 101 ? -6.050 1.387 8.649 1.00 94.75 101 MET A CA 1
ATOM 818 C C . MET A 1 101 ? -6.094 0.017 9.349 1.00 94.75 101 MET A C 1
ATOM 820 O O . MET A 1 101 ? -5.827 -0.998 8.706 1.00 94.75 101 MET A O 1
ATOM 824 N N . SER A 1 102 ? -6.484 -0.067 10.629 1.00 95.25 102 SER A N 1
ATOM 825 C CA . SER A 1 102 ? -6.635 -1.371 11.297 1.00 95.25 102 SER A CA 1
ATOM 826 C C . SER A 1 102 ? -7.768 -2.206 10.686 1.00 95.25 102 SER A C 1
ATOM 828 O O . SER A 1 102 ? -7.619 -3.421 10.530 1.00 95.25 102 SER A O 1
ATOM 830 N N . ARG A 1 103 ? -8.849 -1.567 10.217 1.00 94.81 103 ARG A N 1
ATOM 831 C CA . ARG A 1 103 ? -9.932 -2.226 9.455 1.00 94.81 103 ARG A CA 1
ATOM 832 C C . ARG A 1 103 ? -9.456 -2.767 8.112 1.00 94.81 103 ARG A C 1
ATOM 834 O O . ARG A 1 103 ? -9.766 -3.910 7.778 1.00 94.81 103 ARG A O 1
ATOM 841 N N . PHE A 1 104 ? -8.645 -2.001 7.380 1.00 94.81 104 PHE A N 1
ATOM 842 C CA . PHE A 1 104 ? -7.989 -2.491 6.166 1.00 94.81 104 PHE A CA 1
ATOM 843 C C . PHE A 1 104 ? -7.160 -3.756 6.449 1.00 94.81 104 PHE A C 1
ATOM 845 O O . PHE A 1 104 ? -7.329 -4.772 5.772 1.00 94.81 104 PHE A O 1
ATOM 852 N N . TRP A 1 105 ? -6.319 -3.744 7.491 1.00 94.94 105 TRP A N 1
ATOM 853 C CA . TRP A 1 105 ? -5.532 -4.922 7.873 1.00 94.94 105 TRP A CA 1
ATOM 854 C C . TRP A 1 105 ? -6.402 -6.111 8.278 1.00 94.94 105 TRP A C 1
ATOM 856 O O . TRP A 1 105 ? -6.096 -7.244 7.904 1.00 94.94 105 TRP A O 1
ATOM 866 N N . ARG A 1 106 ? -7.503 -5.872 9.000 1.00 94.19 106 ARG A N 1
ATOM 867 C CA . ARG A 1 106 ? -8.477 -6.909 9.369 1.00 94.19 106 ARG A CA 1
ATOM 868 C C . ARG A 1 106 ? -9.067 -7.583 8.131 1.00 94.19 106 ARG A C 1
ATOM 870 O O . ARG A 1 106 ? -9.070 -8.812 8.056 1.00 94.19 106 ARG A O 1
ATOM 877 N N . ALA A 1 107 ? -9.506 -6.801 7.148 1.00 92.62 107 ALA A N 1
ATOM 878 C CA . ALA A 1 107 ? -10.042 -7.333 5.899 1.00 92.62 107 ALA A CA 1
ATOM 879 C C . ALA A 1 107 ? -8.980 -8.097 5.095 1.00 92.62 107 ALA A C 1
ATOM 881 O O . ALA A 1 107 ? -9.237 -9.211 4.633 1.00 92.62 107 ALA A O 1
ATOM 882 N N . LEU A 1 108 ? -7.755 -7.565 5.016 1.00 92.25 108 LEU A N 1
ATOM 883 C CA . LEU A 1 108 ? -6.637 -8.219 4.335 1.00 92.25 108 LEU A CA 1
ATOM 884 C C . LEU A 1 108 ? -6.266 -9.569 4.979 1.00 92.25 108 LEU A C 1
ATOM 886 O O . LEU A 1 108 ? -5.945 -10.530 4.271 1.00 92.25 108 LEU A O 1
ATOM 890 N N . CYS A 1 109 ? -6.347 -9.668 6.312 1.00 91.38 109 CYS A N 1
ATOM 891 C CA . CYS A 1 109 ? -6.230 -10.930 7.047 1.00 91.38 109 CYS A CA 1
ATOM 892 C C . CYS A 1 109 ? -7.352 -11.911 6.674 1.00 91.38 109 CYS A C 1
ATOM 894 O O . CYS A 1 109 ? -7.068 -13.086 6.432 1.00 91.38 109 CYS A O 1
ATOM 896 N N . GLY A 1 110 ? -8.599 -11.434 6.585 1.00 88.75 110 GLY A N 1
ATOM 897 C CA . GLY A 1 110 ? -9.770 -12.243 6.225 1.00 88.75 110 GLY A CA 1
ATOM 898 C C . GLY A 1 110 ? -9.638 -12.933 4.865 1.00 88.75 110 GLY A C 1
ATOM 899 O O . GLY A 1 110 ? -10.001 -14.100 4.726 1.00 88.75 110 GLY A O 1
ATOM 900 N N . ILE A 1 111 ? -9.020 -12.258 3.892 1.00 88.00 111 ILE A N 1
ATOM 901 C CA . ILE A 1 111 ? -8.759 -12.807 2.549 1.00 88.00 111 ILE A CA 1
ATOM 902 C C . ILE A 1 111 ? -7.371 -13.455 2.395 1.00 88.00 111 ILE A C 1
ATOM 904 O O . ILE A 1 111 ? -6.973 -13.817 1.289 1.00 88.00 111 ILE A O 1
ATOM 908 N N . ARG A 1 112 ? -6.620 -13.631 3.494 1.00 85.56 112 ARG A N 1
ATOM 909 C CA . ARG A 1 112 ? -5.302 -14.302 3.540 1.00 85.56 112 ARG A CA 1
ATOM 910 C C . ARG A 1 112 ? -4.240 -13.706 2.600 1.00 85.56 112 ARG A C 1
ATOM 912 O O . ARG A 1 112 ? -3.365 -14.427 2.122 1.00 85.56 112 ARG A O 1
ATOM 919 N N . LEU A 1 113 ? -4.265 -12.390 2.380 1.00 84.56 113 LEU A N 1
ATOM 920 C CA . LEU A 1 113 ? -3.284 -11.686 1.536 1.00 84.56 113 LEU A CA 1
ATOM 921 C C . LEU A 1 113 ? -2.149 -11.009 2.323 1.00 84.56 113 LEU A C 1
ATOM 923 O O . LEU A 1 113 ? -1.326 -10.305 1.734 1.00 84.56 113 LEU A O 1
ATOM 927 N N . VAL A 1 114 ? -2.063 -11.243 3.636 1.00 88.25 114 VAL A N 1
ATOM 928 C CA . VAL A 1 114 ? -0.977 -10.731 4.483 1.00 88.25 114 VAL A CA 1
ATOM 929 C C . VAL A 1 114 ? 0.253 -11.651 4.390 1.00 88.25 114 VAL A C 1
ATOM 931 O O . VAL A 1 114 ? 0.216 -12.786 4.872 1.00 88.25 114 VAL A O 1
ATOM 934 N N . PRO A 1 115 ? 1.375 -11.202 3.798 1.00 85.50 115 PRO A N 1
ATOM 935 C CA . PRO A 1 115 ? 2.587 -11.999 3.700 1.00 85.50 115 PRO A CA 1
ATOM 936 C C . PRO A 1 115 ? 3.335 -12.030 5.037 1.00 85.50 115 PRO A C 1
ATOM 938 O O . PRO A 1 115 ? 3.445 -11.017 5.722 1.00 85.50 115 PRO A O 1
ATOM 941 N N . ARG A 1 116 ? 3.978 -13.160 5.360 1.00 85.31 116 ARG A N 1
ATOM 942 C CA . ARG A 1 116 ? 4.808 -13.308 6.578 1.00 85.31 116 ARG A CA 1
ATOM 943 C C . ARG A 1 116 ? 5.920 -12.260 6.697 1.00 85.31 116 ARG A C 1
ATOM 945 O O . ARG A 1 116 ? 6.337 -11.936 7.803 1.00 85.31 116 ARG A O 1
ATOM 952 N N . THR A 1 117 ? 6.397 -11.724 5.571 1.00 83.00 117 THR A N 1
ATOM 953 C CA . THR A 1 117 ? 7.447 -10.696 5.539 1.00 83.00 117 THR A CA 1
ATOM 954 C C . THR A 1 117 ? 7.043 -9.405 6.249 1.00 83.00 117 THR A C 1
ATOM 956 O O . THR A 1 117 ? 7.923 -8.666 6.679 1.00 83.00 117 THR A O 1
ATOM 959 N N . ILE A 1 118 ? 5.739 -9.148 6.414 1.00 88.12 118 ILE A N 1
ATOM 960 C CA . ILE A 1 118 ? 5.223 -7.956 7.094 1.00 88.12 118 ILE A CA 1
ATOM 961 C C . ILE A 1 118 ? 5.657 -7.877 8.563 1.00 88.12 118 ILE A C 1
ATOM 963 O O . ILE A 1 118 ? 5.838 -6.787 9.089 1.00 88.12 118 ILE A O 1
ATOM 967 N N . LEU A 1 119 ? 5.900 -9.024 9.211 1.00 87.06 119 LEU A N 1
ATOM 968 C CA . LEU A 1 119 ? 6.341 -9.084 10.610 1.00 87.06 119 LEU A CA 1
ATOM 969 C C . LEU A 1 119 ? 7.723 -8.452 10.820 1.00 87.06 119 LEU A C 1
ATOM 971 O O . LEU A 1 119 ? 8.054 -8.036 11.927 1.00 87.06 119 LEU A O 1
ATOM 975 N N . PHE A 1 120 ? 8.520 -8.363 9.753 1.00 87.81 120 PHE A N 1
ATOM 976 C CA . PHE A 1 120 ? 9.850 -7.759 9.763 1.00 87.81 120 PHE A CA 1
ATOM 977 C C . PHE A 1 120 ? 9.845 -6.296 9.303 1.00 87.81 120 PHE A C 1
ATOM 979 O O . PHE A 1 120 ? 10.913 -5.734 9.066 1.00 87.81 120 PHE A O 1
ATOM 986 N N . PHE A 1 121 ? 8.668 -5.684 9.147 1.00 89.31 121 PHE A N 1
ATOM 987 C CA . PHE A 1 121 ? 8.550 -4.270 8.824 1.00 89.31 121 PHE A CA 1
ATOM 988 C C . PHE A 1 121 ? 9.176 -3.404 9.925 1.00 89.31 121 PHE A C 1
ATOM 990 O O . PHE A 1 121 ? 8.882 -3.581 11.113 1.00 89.31 121 PHE A O 1
ATOM 997 N N . LYS A 1 122 ? 10.042 -2.469 9.517 1.00 89.00 122 LYS A N 1
ATOM 998 C CA . LYS A 1 122 ? 10.837 -1.621 10.425 1.00 89.00 122 LYS A CA 1
ATOM 999 C C . LYS A 1 122 ? 10.288 -0.201 10.614 1.00 89.00 122 LYS A C 1
ATOM 1001 O O . LYS A 1 122 ? 10.918 0.591 11.305 1.00 89.00 122 L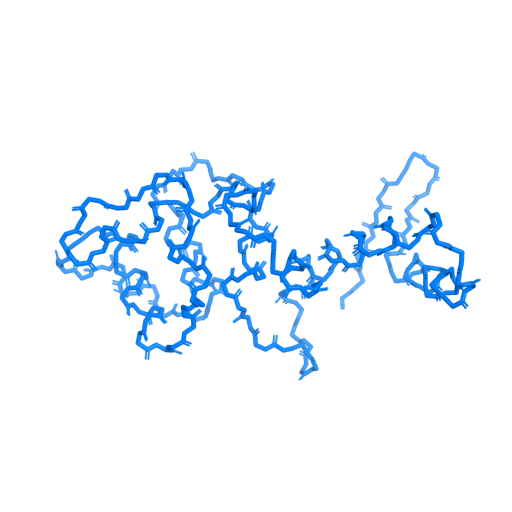YS A O 1
ATOM 1006 N N . GLY A 1 123 ? 9.165 0.136 9.984 1.00 89.06 123 GLY A N 1
ATOM 1007 C CA . GLY A 1 123 ? 8.566 1.468 10.067 1.00 89.06 123 GLY A CA 1
ATOM 1008 C C . GLY A 1 123 ? 7.547 1.642 11.198 1.00 89.06 123 GLY A C 1
ATOM 1009 O O . GLY A 1 123 ? 7.360 0.730 12.009 1.00 89.06 123 GLY A O 1
ATOM 1010 N N . PRO A 1 124 ? 6.848 2.794 11.212 1.00 92.31 124 PRO A N 1
ATOM 1011 C CA . PRO A 1 124 ? 5.769 3.080 12.155 1.00 92.31 124 PRO A CA 1
ATOM 1012 C C . PRO A 1 124 ? 4.661 2.026 12.088 1.00 92.31 124 PRO A C 1
ATOM 1014 O O . PRO A 1 124 ? 4.169 1.698 11.004 1.00 92.31 124 PRO A O 1
ATOM 1017 N N . LYS A 1 125 ? 4.262 1.501 13.244 1.00 95.12 125 LYS A N 1
ATOM 1018 C CA . LYS A 1 125 ? 3.199 0.498 13.369 1.00 95.12 125 LYS A CA 1
ATOM 1019 C C . LYS A 1 125 ? 1.948 1.131 13.960 1.00 95.12 125 LYS A C 1
ATOM 1021 O O . LYS A 1 125 ? 2.012 2.224 14.513 1.00 95.12 125 LYS A O 1
ATOM 1026 N N . LEU A 1 126 ? 0.812 0.465 13.795 1.00 95.25 126 LEU A N 1
ATOM 1027 C CA . LEU A 1 126 ? -0.427 0.892 14.437 1.00 95.25 126 LEU A CA 1
ATOM 1028 C C . LEU A 1 126 ? -0.332 0.739 15.957 1.00 95.25 126 LEU A C 1
ATOM 1030 O O . LEU A 1 126 ? 0.312 -0.181 16.452 1.00 95.25 126 LEU A O 1
ATOM 1034 N N . GLU A 1 127 ? -1.026 1.606 16.687 1.00 94.44 127 GLU A N 1
ATOM 1035 C CA . GLU A 1 127 ? -1.170 1.490 18.145 1.00 94.44 127 GLU A CA 1
ATOM 1036 C C . GLU A 1 127 ? -2.452 0.735 18.541 1.00 94.44 127 GLU A C 1
ATOM 1038 O O . GLU A 1 127 ? -2.589 0.305 19.686 1.00 94.44 127 GLU A O 1
ATOM 1043 N N . ASP A 1 128 ? -3.365 0.515 17.584 1.00 93.50 128 ASP A N 1
ATOM 1044 C CA . ASP A 1 128 ? -4.588 -0.269 17.756 1.00 93.50 128 ASP A CA 1
ATOM 1045 C C . ASP A 1 128 ? -4.296 -1.666 18.3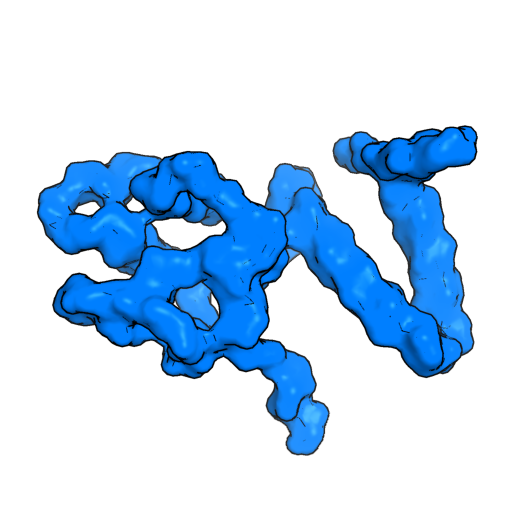47 1.00 93.50 128 ASP A C 1
ATOM 1047 O O . ASP A 1 128 ? -3.442 -2.422 17.857 1.00 93.50 128 ASP A O 1
ATOM 1051 N N . ASP A 1 129 ? -5.054 -2.049 19.378 1.00 91.75 129 ASP A N 1
ATOM 1052 C CA . ASP A 1 129 ? -4.928 -3.361 20.012 1.00 91.75 129 ASP A CA 1
ATOM 1053 C C . ASP A 1 129 ? -5.174 -4.499 19.008 1.00 91.75 129 ASP A C 1
ATOM 1055 O O . ASP A 1 129 ? -6.100 -4.477 18.197 1.00 91.75 129 ASP A O 1
ATOM 1059 N N . GLY A 1 130 ? -4.292 -5.503 19.028 1.00 91.81 130 GLY A N 1
ATOM 1060 C CA . GLY A 1 130 ? -4.294 -6.609 18.061 1.00 91.81 130 GLY A CA 1
ATOM 1061 C C . GLY A 1 130 ? -3.638 -6.298 16.705 1.00 91.81 130 GLY A C 1
ATOM 1062 O O . GLY A 1 130 ? -3.363 -7.230 15.946 1.00 91.81 130 GLY A O 1
ATOM 1063 N N . PHE A 1 131 ? -3.302 -5.033 16.417 1.00 94.69 131 PHE A N 1
ATOM 1064 C CA . PHE A 1 131 ? -2.685 -4.605 15.151 1.00 94.69 131 PHE A CA 1
ATOM 1065 C C . PHE A 1 131 ? -1.310 -3.947 15.308 1.00 94.69 131 PHE A C 1
ATOM 1067 O O . PHE A 1 131 ? -0.739 -3.498 14.321 1.00 94.69 131 PHE A O 1
ATOM 1074 N N . ARG A 1 132 ? -0.698 -3.992 16.498 1.00 94.69 132 ARG A N 1
ATOM 1075 C CA . ARG A 1 132 ? 0.646 -3.424 16.755 1.00 94.69 132 ARG A CA 1
ATOM 1076 C C . ARG A 1 132 ? 1.803 -4.067 15.986 1.00 94.69 132 ARG A C 1
ATOM 1078 O O . ARG A 1 132 ? 2.945 -3.625 16.063 1.00 94.69 132 ARG A O 1
ATOM 1085 N N . TRP A 1 133 ? 1.531 -5.134 15.241 1.00 93.56 133 TRP A N 1
ATOM 1086 C CA . TRP A 1 133 ? 2.468 -5.732 14.291 1.00 93.56 133 TRP A CA 1
ATOM 1087 C C . TRP A 1 133 ? 2.385 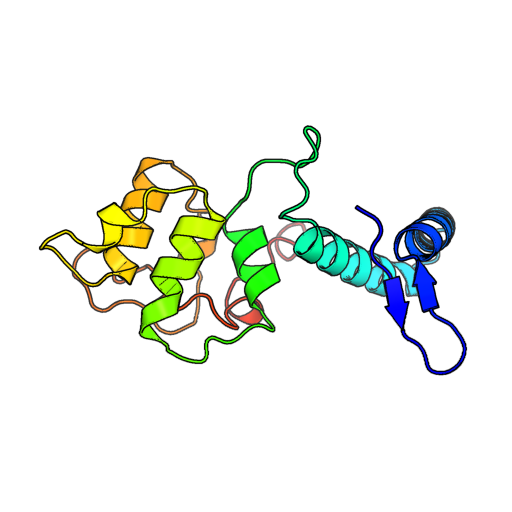-5.093 12.897 1.00 93.56 133 TRP A C 1
ATOM 1089 O O . TRP A 1 133 ? 3.336 -5.216 12.125 1.00 93.56 133 TRP A O 1
ATOM 1099 N N . ALA A 1 134 ? 1.266 -4.444 12.569 1.00 94.50 134 ALA A N 1
ATOM 1100 C CA . ALA A 1 134 ? 0.931 -3.980 11.234 1.00 94.50 134 ALA A CA 1
ATOM 1101 C C . ALA A 1 134 ? 1.432 -2.544 10.986 1.00 94.50 134 ALA A C 1
ATOM 1103 O O . ALA A 1 134 ? 1.357 -1.707 11.890 1.00 94.50 134 ALA A O 1
ATOM 1104 N N . PRO A 1 135 ? 1.932 -2.233 9.776 1.00 94.06 135 PRO A N 1
ATOM 1105 C CA . PRO A 1 135 ? 2.293 -0.872 9.393 1.00 94.06 135 PRO A CA 1
ATOM 1106 C C . PRO A 1 135 ? 1.147 0.131 9.567 1.00 94.06 135 PRO A C 1
ATOM 1108 O O . PRO A 1 135 ? 0.014 -0.138 9.162 1.00 94.06 135 PRO A O 1
ATOM 1111 N N . ALA A 1 136 ? 1.469 1.315 10.090 1.00 93.81 136 ALA A N 1
ATOM 1112 C CA . ALA A 1 136 ? 0.546 2.451 10.137 1.00 93.81 136 ALA A CA 1
ATOM 1113 C C . ALA A 1 136 ? 0.352 3.114 8.764 1.00 93.81 136 ALA A C 1
ATOM 1115 O O . ALA A 1 136 ? -0.670 3.747 8.531 1.00 93.81 136 ALA A O 1
ATOM 1116 N N . THR A 1 137 ? 1.327 2.955 7.866 1.00 91.12 137 THR A N 1
ATOM 1117 C CA . THR A 1 137 ? 1.295 3.433 6.480 1.00 91.12 137 THR A CA 1
ATOM 1118 C C . THR A 1 137 ? 2.119 2.503 5.584 1.00 91.12 137 THR A C 1
ATOM 1120 O O . THR A 1 137 ? 3.117 1.914 6.015 1.00 91.12 137 THR A O 1
ATOM 1123 N N . LEU A 1 138 ? 1.681 2.341 4.339 1.00 89.31 138 LEU A N 1
ATOM 1124 C CA . LEU A 1 138 ? 2.345 1.626 3.250 1.00 89.31 138 LEU A CA 1
ATOM 1125 C C . LEU A 1 138 ? 2.936 2.584 2.200 1.00 89.31 138 LEU A C 1
ATOM 1127 O O . LEU A 1 138 ? 3.653 2.137 1.299 1.00 89.31 138 LEU A O 1
ATOM 1131 N N . LEU A 1 139 ? 2.676 3.888 2.309 1.00 87.94 139 LEU A N 1
ATOM 1132 C CA . LEU A 1 139 ? 3.291 4.907 1.459 1.00 87.94 139 LEU A CA 1
ATOM 1133 C C . LEU A 1 139 ? 4.785 5.015 1.770 1.00 87.94 139 LEU A C 1
ATOM 1135 O O . LEU A 1 139 ? 5.196 5.072 2.927 1.00 87.94 139 LEU A O 1
ATOM 1139 N N . GLY A 1 140 ? 5.626 4.975 0.735 1.00 82.81 140 GLY A N 1
ATOM 1140 C CA . GLY A 1 140 ? 7.083 4.983 0.915 1.00 82.81 140 GLY A CA 1
ATOM 1141 C C . GLY A 1 140 ? 7.660 3.734 1.603 1.00 82.81 140 GLY A C 1
ATOM 1142 O O . GLY A 1 140 ? 8.874 3.634 1.767 1.00 82.81 140 GLY A O 1
ATOM 1143 N N . ALA A 1 141 ? 6.838 2.740 1.955 1.00 81.88 141 ALA A N 1
ATOM 1144 C CA . ALA A 1 141 ? 7.235 1.593 2.775 1.00 81.88 141 ALA A CA 1
ATOM 1145 C C . ALA A 1 141 ? 8.097 0.542 2.051 1.00 81.88 141 ALA A C 1
ATOM 1147 O O . ALA A 1 141 ? 8.545 -0.417 2.680 1.00 81.88 141 ALA A O 1
ATOM 1148 N N . GLY A 1 142 ? 8.353 0.705 0.748 1.00 75.12 142 GLY A N 1
ATOM 1149 C CA . GLY A 1 142 ? 9.103 -0.264 -0.063 1.00 75.12 142 GLY A CA 1
ATOM 1150 C C . GLY A 1 142 ? 10.468 -0.634 0.515 1.00 75.12 142 GLY A C 1
ATOM 1151 O O . GLY A 1 142 ? 10.806 -1.809 0.568 1.00 75.12 142 GLY A O 1
ATOM 1152 N N . HIS A 1 143 ? 11.203 0.349 1.035 1.00 77.56 143 HIS A N 1
ATOM 1153 C CA . HIS A 1 143 ? 12.531 0.154 1.626 1.00 77.56 143 HIS A CA 1
ATOM 1154 C C . HIS A 1 143 ? 12.506 -0.348 3.086 1.00 77.56 143 HIS A C 1
ATOM 1156 O O . HIS A 1 143 ? 13.549 -0.649 3.660 1.00 77.56 143 HIS A O 1
ATOM 1162 N N . LEU A 1 144 ? 11.323 -0.409 3.707 1.00 80.69 144 LEU A N 1
ATOM 1163 C CA . LEU A 1 144 ? 11.134 -0.797 5.111 1.00 80.69 144 LEU A CA 1
ATOM 1164 C C . LEU A 1 144 ? 10.740 -2.269 5.270 1.00 80.69 144 LEU A C 1
ATOM 1166 O O . LEU A 1 144 ? 10.719 -2.786 6.393 1.00 80.69 144 LEU A O 1
ATOM 1170 N N . LEU A 1 145 ? 10.422 -2.941 4.161 1.00 76.06 145 LEU A N 1
ATOM 1171 C CA . LEU A 1 145 ? 10.273 -4.387 4.104 1.00 76.06 145 LEU A CA 1
ATOM 1172 C C . LEU A 1 145 ? 11.610 -5.033 3.724 1.00 76.06 145 LEU A C 1
ATOM 1174 O O . LEU A 1 145 ? 12.339 -4.488 2.900 1.00 76.06 145 LEU A O 1
ATOM 1178 N N . PRO A 1 146 ? 11.941 -6.209 4.283 1.00 69.44 146 PRO A N 1
ATOM 1179 C CA . PRO A 1 146 ? 13.111 -6.944 3.834 1.00 69.44 146 PRO A CA 1
ATOM 1180 C C . PRO A 1 146 ? 12.943 -7.363 2.375 1.00 69.44 146 PRO A C 1
ATOM 1182 O O . PRO A 1 146 ? 11.913 -7.943 2.009 1.00 69.44 146 PRO A O 1
ATOM 1185 N N . ASP A 1 147 ? 13.988 -7.166 1.574 1.00 64.12 147 ASP A N 1
ATOM 1186 C CA . ASP A 1 147 ? 14.057 -7.748 0.242 1.00 64.12 147 ASP A CA 1
ATOM 1187 C C . ASP A 1 147 ? 14.002 -9.271 0.356 1.00 64.12 147 ASP A C 1
ATOM 1189 O O . ASP A 1 147 ? 14.893 -9.919 0.918 1.00 64.12 147 ASP A O 1
ATOM 1193 N N . TYR A 1 148 ? 12.947 -9.857 -0.214 1.00 50.78 148 TYR A N 1
ATOM 1194 C CA . TYR A 1 148 ? 12.744 -11.307 -0.250 1.00 50.78 148 TYR A CA 1
ATOM 1195 C C . TYR A 1 148 ? 13.919 -12.048 -0.922 1.00 50.78 148 TYR A C 1
ATOM 1197 O O . TYR A 1 148 ? 14.108 -13.242 -0.705 1.00 50.78 148 TYR A O 1
ATOM 1205 N N . GLN A 1 149 ? 14.737 -11.344 -1.712 1.00 45.44 149 GLN A N 1
ATOM 1206 C CA . GLN A 1 149 ? 15.869 -11.914 -2.443 1.00 45.44 149 GLN A CA 1
ATOM 1207 C C . GLN A 1 149 ? 17.142 -12.109 -1.604 1.00 45.44 149 GLN A C 1
ATOM 1209 O O . GLN A 1 149 ? 18.026 -12.838 -2.035 1.00 45.44 149 GLN A O 1
ATOM 1214 N N . SER A 1 150 ? 17.221 -11.562 -0.386 1.00 43.41 150 SER A N 1
ATOM 1215 C CA . SER A 1 150 ? 18.424 -11.675 0.463 1.00 43.41 150 SER A CA 1
ATOM 1216 C C . SER A 1 150 ? 18.592 -13.026 1.185 1.00 43.41 150 SER A C 1
ATOM 1218 O O . SER A 1 150 ? 19.588 -13.228 1.868 1.00 43.41 150 SER A O 1
ATOM 1220 N N . ARG A 1 151 ? 17.636 -13.964 1.066 1.00 36.94 151 ARG A N 1
ATOM 1221 C CA . ARG A 1 151 ? 17.626 -15.239 1.824 1.00 36.94 151 ARG A CA 1
ATOM 1222 C C . ARG A 1 151 ? 17.750 -16.506 0.970 1.00 36.94 151 ARG A C 1
ATOM 1224 O O . ARG A 1 151 ? 17.314 -17.575 1.390 1.00 36.94 151 ARG A O 1
ATOM 1231 N N . ARG A 1 152 ? 18.318 -16.402 -0.232 1.00 33.34 152 ARG A N 1
ATOM 1232 C CA . ARG A 1 152 ? 18.752 -17.564 -1.026 1.00 33.34 152 ARG A CA 1
ATOM 1233 C C . ARG A 1 152 ? 20.266 -17.502 -1.232 1.00 33.34 152 ARG A C 1
ATOM 1235 O O . ARG A 1 152 ? 20.724 -17.237 -2.337 1.00 33.34 152 ARG A O 1
ATOM 1242 N N . SER A 1 153 ? 21.010 -17.701 -0.152 1.00 35.91 153 SER A N 1
ATOM 1243 C CA . SER A 1 153 ? 22.447 -17.997 -0.149 1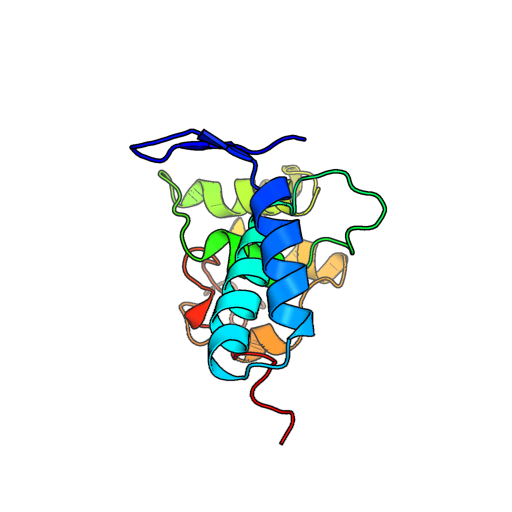.00 35.91 153 SER A CA 1
ATOM 1244 C C . SER A 1 153 ? 22.682 -19.146 0.810 1.00 35.91 153 SER A C 1
ATOM 1246 O O . SER A 1 153 ? 22.171 -19.011 1.948 1.00 35.91 153 SER A O 1
#

Foldseek 3Di:
DWDWDDDPVGIDTVVVVVVVLVVVVVVPPPVCVVVSVVVVLQVLLVCLPPPDPPDPQDAPLSVLSNLLPPDDPDLLCQLVVLCVSNVHDQCLQVDPDDHSVVSSVVVCVVVPRDDPQLQQFPDDWDPGPPGRSHHPGSHSSNVRTDDPPPPPD

Organism: NCBI:txid2082293